Protein AF-A0A3M2YIZ6-F1 (afdb_monomer_lite)

Radius of gyration: 12.37 Å; chains: 1; bounding box: 32×29×31 Å

Foldseek 3Di:
DAAAPVLCVVQNDDPDPVCLQVWAEEFADAPNDLRQWDWDDDVPDIDIDGHDHPHYYNDPVVSLVCRLVNVTDYDDDCVVCVVCVVVRSD

Structure (mmCIF, N/CA/C/O backbone):
data_AF-A0A3M2YIZ6-F1
#
_entry.id   AF-A0A3M2YIZ6-F1
#
loop_
_atom_site.group_PDB
_atom_site.id
_atom_site.type_symbol
_atom_site.label_atom_id
_atom_site.label_alt_id
_atom_site.label_comp_id
_atom_site.label_asym_id
_atom_site.label_entity_id
_atom_site.label_seq_id
_atom_site.pdbx_PDB_ins_code
_atom_site.Cartn_x
_atom_site.Cartn_y
_atom_site.Cartn_z
_atom_site.occupancy
_atom_site.B_iso_or_equiv
_atom_site.auth_seq_id
_atom_site.auth_comp_id
_atom_site.auth_asym_id
_atom_site.auth_atom_id
_atom_site.pdbx_PDB_model_num
ATOM 1 N N . MET A 1 1 ? 0.549 3.886 3.779 1.00 86.69 1 MET A N 1
ATOM 2 C CA . MET A 1 1 ? -0.567 3.151 3.151 1.00 86.69 1 MET A CA 1
ATOM 3 C C . MET A 1 1 ? -1.734 4.107 3.059 1.00 86.69 1 MET A C 1
ATOM 5 O O . MET A 1 1 ? -2.037 4.725 4.073 1.00 86.69 1 MET A O 1
ATOM 9 N N . CYS A 1 2 ? -2.321 4.263 1.880 1.00 90.94 2 CYS A N 1
ATOM 10 C CA . 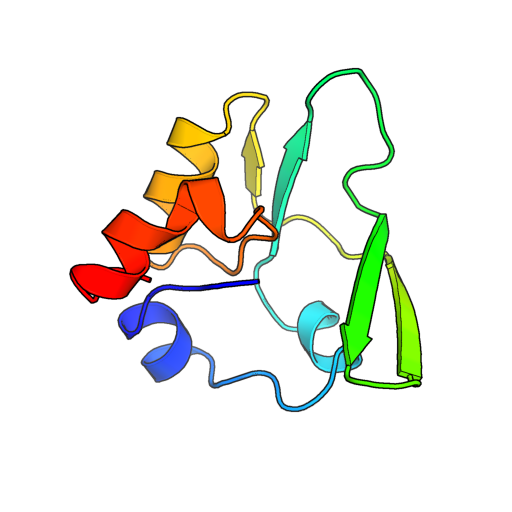CYS A 1 2 ? -3.450 5.161 1.635 1.00 90.94 2 CYS A CA 1
ATOM 11 C C . CYS A 1 2 ? -4.320 4.623 0.492 1.00 90.94 2 CYS A C 1
ATOM 13 O O . CYS A 1 2 ? -3.888 3.753 -0.272 1.00 90.94 2 CYS A O 1
ATOM 15 N N . ALA A 1 3 ? -5.551 5.115 0.417 1.00 93.88 3 ALA A N 1
ATOM 16 C CA . ALA A 1 3 ? -6.538 4.799 -0.606 1.00 93.88 3 ALA A CA 1
ATOM 17 C C . ALA A 1 3 ? -7.528 5.960 -0.676 1.00 93.88 3 ALA A C 1
ATOM 19 O O . ALA A 1 3 ? -7.744 6.621 0.337 1.00 93.88 3 ALA A O 1
ATOM 20 N N . SER A 1 4 ? -8.147 6.197 -1.831 1.00 95.62 4 SER A N 1
ATOM 21 C CA . SER A 1 4 ? -9.111 7.291 -1.925 1.00 95.62 4 SER A CA 1
ATOM 22 C C . SER A 1 4 ? -10.323 7.068 -1.010 1.00 95.62 4 SER A C 1
ATOM 24 O O . SER A 1 4 ? -10.723 5.918 -0.773 1.00 95.62 4 SER A O 1
ATOM 26 N N . PRO A 1 5 ? -10.968 8.152 -0.540 1.00 93.19 5 PRO A N 1
ATOM 27 C CA . PRO A 1 5 ? -12.201 8.054 0.237 1.00 93.19 5 PRO A CA 1
ATOM 28 C C . PRO A 1 5 ? -13.270 7.213 -0.469 1.00 93.19 5 PRO A C 1
ATOM 30 O O . PRO A 1 5 ? -13.851 6.325 0.146 1.00 93.19 5 PRO A O 1
ATOM 33 N N . ALA A 1 6 ? -13.438 7.402 -1.782 1.00 94.38 6 ALA A N 1
ATOM 34 C CA . ALA A 1 6 ? -14.403 6.657 -2.591 1.00 94.38 6 ALA A CA 1
ATOM 35 C C . ALA A 1 6 ? -14.160 5.137 -2.572 1.00 94.38 6 ALA A C 1
ATOM 37 O O . ALA A 1 6 ? -15.111 4.356 -2.558 1.00 94.38 6 ALA A O 1
ATOM 38 N N . TYR A 1 7 ? -12.896 4.698 -2.549 1.00 95.88 7 TYR A N 1
ATOM 39 C CA . TYR A 1 7 ? -12.577 3.276 -2.422 1.00 95.88 7 TYR A CA 1
ATOM 40 C C . TYR A 1 7 ? -12.950 2.740 -1.038 1.00 95.88 7 TYR A C 1
ATOM 42 O O . TYR A 1 7 ? -13.551 1.672 -0.931 1.00 95.88 7 TYR A O 1
ATOM 50 N N . LEU A 1 8 ? -12.625 3.486 0.020 1.00 93.81 8 LEU A N 1
ATOM 51 C CA . LEU A 1 8 ? -12.915 3.092 1.401 1.00 93.81 8 LEU A CA 1
ATOM 52 C C . LEU A 1 8 ? -14.420 3.099 1.708 1.00 93.81 8 LEU A C 1
ATOM 54 O O . LEU A 1 8 ? -14.880 2.267 2.482 1.00 93.81 8 LEU A O 1
ATOM 58 N N . GLU A 1 9 ? -15.199 3.976 1.078 1.00 93.56 9 GLU A N 1
ATOM 59 C CA . GLU A 1 9 ? -16.664 3.975 1.176 1.00 93.56 9 GLU A CA 1
ATOM 60 C C . GLU A 1 9 ? -17.287 2.715 0.560 1.00 93.56 9 GLU A C 1
ATOM 62 O O . GLU A 1 9 ? -18.263 2.186 1.089 1.00 93.56 9 GLU A O 1
ATOM 67 N N . GLN A 1 10 ? -16.719 2.210 -0.539 1.00 94.25 10 GLN A N 1
ATOM 68 C CA . GLN A 1 10 ? -17.235 1.031 -1.244 1.00 94.25 10 GLN A CA 1
ATOM 69 C C . GLN A 1 10 ? -16.739 -0.292 -0.650 1.00 94.25 10 GLN A C 1
ATOM 71 O O . GLN A 1 10 ? -17.485 -1.269 -0.612 1.00 94.25 10 GLN A O 1
ATOM 76 N N . HIS A 1 11 ? -15.480 -0.336 -0.211 1.00 93.75 11 HIS A N 1
ATOM 77 C CA . HIS A 1 11 ? -14.809 -1.565 0.220 1.00 93.75 11 HIS A CA 1
ATOM 78 C C . HIS A 1 11 ? -14.579 -1.652 1.734 1.00 93.75 11 HIS A C 1
ATOM 80 O O . HIS A 1 11 ? -14.173 -2.705 2.220 1.00 93.75 11 HIS A O 1
ATOM 86 N N . GLY A 1 12 ? -14.843 -0.579 2.481 1.00 93.56 12 GLY A N 1
ATOM 87 C CA . GLY A 1 12 ? -14.531 -0.480 3.903 1.00 93.56 12 GLY A CA 1
ATOM 88 C C . GLY A 1 12 ? -13.065 -0.135 4.178 1.00 93.56 12 GLY A C 1
ATOM 89 O O . GLY A 1 12 ? -12.199 -0.183 3.300 1.00 93.56 12 GLY A O 1
ATOM 90 N N . VAL A 1 13 ? -12.789 0.224 5.433 1.00 92.81 13 VAL A N 1
ATOM 91 C CA . VAL A 1 13 ? -11.433 0.508 5.920 1.00 92.81 13 VAL A CA 1
ATOM 92 C C . VAL A 1 13 ? -10.845 -0.757 6.549 1.00 92.81 13 VAL A C 1
ATOM 94 O O . VAL A 1 13 ? -11.429 -1.249 7.519 1.00 92.81 13 VAL A O 1
ATOM 97 N N . PRO A 1 14 ? -9.685 -1.256 6.077 1.00 90.56 14 PRO A N 1
ATOM 98 C CA . PRO A 1 14 ? -9.040 -2.402 6.699 1.00 90.56 14 PRO A CA 1
ATOM 99 C C . PRO A 1 14 ? -8.590 -2.047 8.121 1.00 90.56 14 PRO A C 1
ATOM 101 O O . PRO A 1 14 ? -7.744 -1.175 8.340 1.00 90.56 14 PRO A O 1
ATOM 104 N N . SER A 1 15 ? -9.157 -2.740 9.100 1.00 87.12 15 SER A N 1
ATOM 105 C CA . SER A 1 15 ? -8.847 -2.622 10.525 1.00 87.12 15 SER A CA 1
ATOM 106 C C . SER A 1 15 ? -7.589 -3.404 10.903 1.00 87.12 15 SER A C 1
ATOM 108 O O . SER A 1 15 ? -6.916 -3.070 11.885 1.00 87.12 15 SER A O 1
ATOM 110 N N . MET A 1 16 ? -7.252 -4.434 10.119 1.00 88.56 16 MET A N 1
ATOM 111 C CA . MET A 1 16 ? -6.105 -5.315 10.345 1.00 88.56 16 MET A CA 1
ATOM 112 C C . MET A 1 16 ? -5.303 -5.526 9.054 1.00 88.56 16 MET A C 1
ATOM 114 O O . MET A 1 16 ? -5.892 -5.594 7.978 1.00 88.56 16 MET A O 1
ATOM 118 N N . PRO A 1 17 ? -3.971 -5.709 9.130 1.00 87.44 17 PRO A N 1
ATOM 119 C CA . PRO A 1 17 ? -3.154 -6.031 7.960 1.00 87.44 17 PRO A CA 1
ATOM 120 C C . PRO A 1 17 ? -3.651 -7.230 7.145 1.00 87.44 17 PRO A C 1
ATOM 122 O O . PRO A 1 17 ? -3.529 -7.220 5.929 1.00 87.44 17 PRO A O 1
ATOM 125 N N . ASP A 1 18 ? -4.205 -8.257 7.793 1.00 88.56 18 ASP A N 1
ATOM 126 C CA . ASP A 1 18 ? -4.683 -9.478 7.129 1.00 88.56 18 ASP A CA 1
ATOM 127 C C . ASP A 1 18 ? -5.860 -9.220 6.182 1.00 88.56 18 ASP A C 1
ATOM 129 O O . ASP A 1 18 ? -6.023 -9.930 5.193 1.00 88.56 18 ASP A O 1
ATOM 133 N N . GLU A 1 19 ? -6.647 -8.172 6.436 1.00 90.88 19 GLU A N 1
ATOM 134 C CA . GLU A 1 19 ? -7.779 -7.796 5.584 1.00 90.88 19 GLU A CA 1
ATOM 135 C C . GLU A 1 19 ? -7.317 -7.277 4.219 1.00 90.88 19 GLU A C 1
ATOM 137 O O . GLU A 1 19 ? -8.085 -7.314 3.261 1.00 90.88 19 GLU A O 1
ATOM 142 N N . LEU A 1 20 ? -6.042 -6.886 4.074 1.00 90.31 20 LEU A N 1
ATOM 143 C CA . LEU A 1 20 ? -5.470 -6.497 2.783 1.00 90.31 20 LEU A CA 1
ATOM 144 C C . LEU A 1 20 ? -5.547 -7.615 1.740 1.00 90.31 20 LEU A C 1
ATOM 146 O O . LEU A 1 20 ? -5.622 -7.312 0.556 1.00 90.31 20 LEU A O 1
ATOM 150 N N . ALA A 1 21 ? -5.608 -8.884 2.156 1.00 88.00 21 ALA A N 1
ATOM 151 C CA . ALA A 1 21 ? -5.838 -10.001 1.239 1.00 88.00 21 ALA A CA 1
ATOM 152 C C . ALA A 1 21 ? -7.222 -9.950 0.556 1.00 88.00 21 ALA A C 1
ATOM 154 O O . ALA A 1 21 ? -7.413 -10.568 -0.484 1.00 88.00 21 ALA A O 1
ATOM 155 N N . SER A 1 22 ? -8.184 -9.220 1.130 1.00 90.62 22 SER A N 1
ATOM 156 C CA . SER A 1 22 ? -9.526 -9.002 0.567 1.00 90.62 22 SER A CA 1
ATOM 157 C C . SER A 1 22 ? -9.675 -7.644 -0.130 1.00 90.62 22 SER A C 1
ATOM 159 O O . SER A 1 22 ? -10.755 -7.316 -0.620 1.00 90.62 22 SER A O 1
ATOM 161 N N . HIS A 1 23 ? -8.607 -6.846 -0.190 1.00 94.81 23 HIS A N 1
ATOM 162 C CA . HIS A 1 23 ? -8.597 -5.547 -0.849 1.00 94.81 23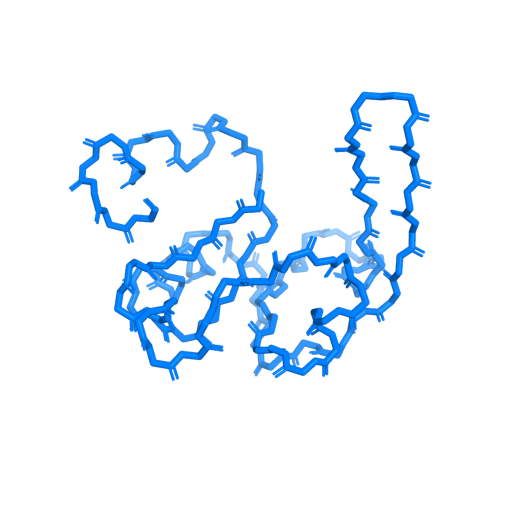 HIS A CA 1
ATOM 163 C C . HIS A 1 23 ? -7.757 -5.575 -2.123 1.00 94.81 23 HIS A C 1
ATOM 165 O O . HIS A 1 23 ? -6.818 -6.348 -2.287 1.00 94.81 23 HIS A O 1
ATOM 171 N N . ARG A 1 24 ? -8.071 -4.657 -3.035 1.00 95.56 24 ARG A N 1
ATOM 172 C CA . ARG A 1 24 ? -7.245 -4.400 -4.209 1.00 95.56 24 ARG A CA 1
ATOM 173 C C . ARG A 1 24 ? -5.978 -3.681 -3.765 1.00 95.56 24 ARG A C 1
ATOM 175 O O . ARG A 1 24 ? -6.045 -2.525 -3.356 1.00 95.56 24 ARG A O 1
ATOM 182 N N . CYS A 1 25 ? -4.833 -4.344 -3.866 1.00 95.50 25 CYS A N 1
ATOM 183 C CA . CYS A 1 25 ? -3.531 -3.734 -3.613 1.00 95.50 25 CYS A CA 1
ATOM 184 C C . CYS A 1 25 ? -2.880 -3.272 -4.922 1.00 95.50 25 CYS A C 1
ATOM 186 O O . CYS A 1 25 ? -2.890 -3.985 -5.928 1.00 95.50 25 CYS A O 1
ATOM 188 N N . ILE A 1 26 ? -2.304 -2.073 -4.894 1.00 94.88 26 ILE A N 1
ATOM 189 C CA . ILE A 1 26 ? -1.538 -1.472 -5.982 1.00 94.88 26 ILE A CA 1
ATOM 190 C C . ILE A 1 26 ? -0.059 -1.552 -5.610 1.00 94.88 26 ILE A C 1
ATOM 192 O O . ILE A 1 26 ? 0.361 -1.012 -4.583 1.00 94.88 26 ILE A O 1
ATOM 196 N N . CYS A 1 27 ? 0.731 -2.199 -6.462 1.00 93.81 27 CYS A N 1
ATOM 197 C CA . CYS A 1 27 ? 2.171 -2.335 -6.282 1.00 93.81 27 CYS A CA 1
ATOM 198 C C . CYS A 1 27 ? 2.954 -1.504 -7.293 1.00 93.81 27 CYS A C 1
ATOM 200 O O . CYS A 1 27 ? 2.520 -1.281 -8.426 1.00 93.81 27 CYS A O 1
ATOM 202 N N . ILE A 1 28 ? 4.148 -1.090 -6.875 1.00 90.44 28 ILE A N 1
ATOM 203 C CA . ILE A 1 28 ? 5.096 -0.360 -7.710 1.00 90.44 28 ILE A CA 1
ATOM 204 C C . ILE A 1 28 ? 6.367 -1.184 -7.800 1.00 90.44 28 ILE A C 1
ATOM 206 O O . ILE A 1 28 ? 6.995 -1.399 -6.774 1.00 90.44 28 ILE A O 1
ATOM 210 N N . ARG A 1 29 ? 6.737 -1.647 -8.994 1.00 88.00 29 ARG A N 1
ATOM 211 C CA . ARG A 1 29 ? 7.980 -2.379 -9.249 1.00 88.00 29 ARG A CA 1
ATOM 212 C C . ARG A 1 29 ? 9.068 -1.443 -9.741 1.00 88.00 29 ARG A C 1
ATOM 214 O O . ARG A 1 29 ? 9.262 -1.275 -10.940 1.00 88.00 29 ARG A O 1
ATOM 221 N N . GLU A 1 30 ? 9.793 -0.886 -8.785 1.00 74.69 30 GLU A N 1
ATOM 222 C CA . GLU A 1 30 ? 11.035 -0.152 -8.998 1.00 74.69 30 GLU A CA 1
ATOM 223 C C . GLU A 1 30 ? 12.187 -1.087 -8.564 1.00 74.69 30 GLU A C 1
ATOM 225 O O . GLU A 1 30 ? 12.211 -1.554 -7.434 1.00 74.69 30 GLU A O 1
ATOM 230 N N . ASN A 1 31 ? 13.118 -1.415 -9.469 1.00 73.88 31 ASN A N 1
ATOM 231 C CA . ASN A 1 31 ? 14.369 -2.151 -9.175 1.00 73.88 31 ASN A CA 1
ATOM 232 C C . ASN A 1 31 ? 14.286 -3.652 -8.809 1.00 73.88 31 ASN A C 1
ATOM 234 O O . ASN A 1 31 ? 15.156 -4.151 -8.101 1.00 73.88 31 ASN A O 1
ATOM 238 N N . ASP A 1 32 ? 13.303 -4.388 -9.338 1.00 72.50 32 ASP A N 1
ATOM 239 C CA . ASP A 1 32 ? 13.202 -5.861 -9.197 1.00 72.50 32 ASP A CA 1
ATOM 240 C C . ASP A 1 32 ? 13.051 -6.367 -7.742 1.00 72.50 32 ASP A C 1
ATOM 242 O O . ASP A 1 32 ? 13.260 -7.543 -7.442 1.00 72.50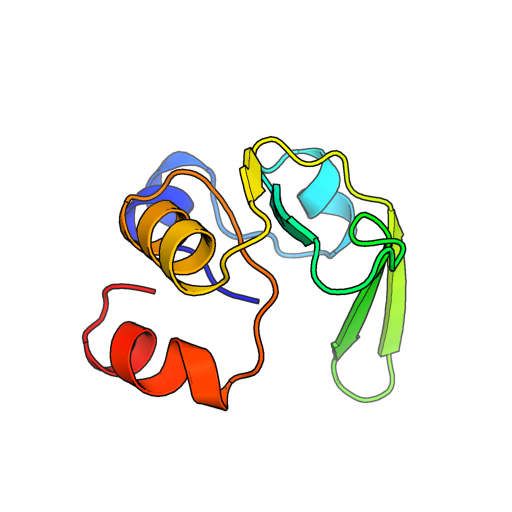 32 ASP A O 1
ATOM 246 N N . GLU A 1 33 ? 12.655 -5.482 -6.821 1.00 79.50 33 GLU A N 1
ATOM 247 C CA . GLU A 1 33 ? 12.317 -5.850 -5.446 1.00 79.50 33 GLU A CA 1
ATOM 248 C C . GLU A 1 33 ? 11.045 -6.715 -5.384 1.00 79.50 33 GLU A C 1
ATOM 250 O O . GLU A 1 33 ? 10.184 -6.684 -6.275 1.00 79.50 33 GLU A O 1
ATOM 255 N N . ASP A 1 34 ? 10.886 -7.476 -4.293 1.00 83.25 34 ASP A N 1
ATOM 256 C CA . ASP A 1 34 ? 9.639 -8.196 -4.028 1.00 83.25 34 ASP A CA 1
ATOM 257 C C . ASP A 1 34 ? 8.547 -7.228 -3.563 1.00 83.25 34 ASP A C 1
ATOM 259 O O . ASP A 1 34 ? 8.257 -7.052 -2.381 1.00 83.25 34 ASP A O 1
ATOM 263 N N . VAL A 1 35 ? 7.903 -6.618 -4.546 1.00 84.69 35 VAL A N 1
ATOM 264 C CA . VAL A 1 35 ? 6.885 -5.579 -4.363 1.00 84.69 35 VAL A CA 1
ATOM 265 C C . VAL A 1 35 ? 5.585 -6.123 -3.781 1.00 84.69 35 VAL A C 1
ATOM 267 O O . VAL A 1 35 ? 4.713 -5.352 -3.382 1.00 84.69 35 VAL A O 1
ATOM 270 N N . THR A 1 36 ? 5.443 -7.450 -3.738 1.00 89.56 36 THR A N 1
ATOM 271 C CA . THR A 1 36 ? 4.303 -8.130 -3.121 1.00 89.56 36 THR A CA 1
ATOM 272 C C . THR A 1 36 ? 4.475 -8.277 -1.615 1.00 89.56 36 THR A C 1
ATOM 274 O O . THR A 1 36 ? 3.496 -8.522 -0.915 1.00 89.56 36 THR A O 1
ATOM 277 N N . LEU A 1 37 ? 5.692 -8.111 -1.090 1.00 91.31 37 LEU A N 1
ATOM 278 C CA . LEU A 1 37 ? 5.980 -8.227 0.332 1.00 91.31 37 LEU A CA 1
ATOM 279 C C . LEU A 1 37 ? 5.853 -6.862 1.018 1.00 91.31 37 LEU A C 1
ATOM 281 O O . LEU A 1 37 ? 6.730 -6.007 0.930 1.00 91.31 37 LEU A O 1
ATOM 285 N N . TRP A 1 38 ? 4.746 -6.643 1.722 1.00 91.81 38 TRP A N 1
ATOM 286 C CA . TRP A 1 38 ? 4.500 -5.396 2.441 1.00 91.81 38 TRP A CA 1
ATOM 287 C C . TRP A 1 38 ? 4.970 -5.502 3.887 1.00 91.81 38 TRP A C 1
ATOM 289 O O . TRP A 1 38 ? 4.545 -6.381 4.641 1.00 91.81 38 TRP A O 1
ATOM 299 N N . HIS A 1 39 ? 5.812 -4.553 4.290 1.00 90.06 39 HIS A N 1
ATOM 300 C CA . HIS A 1 39 ? 6.253 -4.380 5.669 1.00 90.06 39 HIS A CA 1
ATOM 301 C C . HIS A 1 39 ? 5.441 -3.266 6.328 1.00 90.06 39 HIS A C 1
ATOM 303 O O . HIS A 1 39 ? 5.617 -2.087 6.028 1.00 90.06 39 HIS A O 1
ATOM 309 N N . LEU A 1 40 ? 4.547 -3.640 7.238 1.00 89.25 40 LEU A N 1
ATOM 310 C CA . LEU A 1 40 ? 3.700 -2.716 7.980 1.00 89.25 40 LEU A CA 1
ATOM 311 C C . LEU A 1 40 ? 4.155 -2.634 9.434 1.00 89.25 40 LEU A C 1
ATOM 313 O O . LEU A 1 40 ? 4.542 -3.630 10.050 1.00 89.25 40 LEU A O 1
ATOM 317 N N . SER A 1 41 ? 4.081 -1.440 10.006 1.00 87.31 41 SER A N 1
ATOM 318 C CA . SER A 1 41 ? 4.378 -1.214 11.415 1.00 87.31 41 SER A CA 1
ATOM 319 C C . SER A 1 41 ? 3.348 -0.289 12.052 1.00 87.31 41 SER A C 1
ATOM 321 O O . SER A 1 41 ? 2.861 0.659 11.436 1.00 87.31 41 SER A O 1
ATOM 323 N N . LYS A 1 42 ? 2.996 -0.585 13.304 1.00 83.75 42 LYS A N 1
ATOM 324 C CA . LYS A 1 42 ? 2.126 0.245 14.142 1.00 83.75 42 LYS A CA 1
ATOM 325 C C . LYS A 1 42 ? 2.657 0.207 15.573 1.00 83.75 42 LYS A C 1
ATOM 327 O O . LYS A 1 42 ? 2.494 -0.786 16.281 1.00 83.75 42 LYS A O 1
ATOM 332 N N . GLY A 1 43 ? 3.339 1.275 15.986 1.00 85.8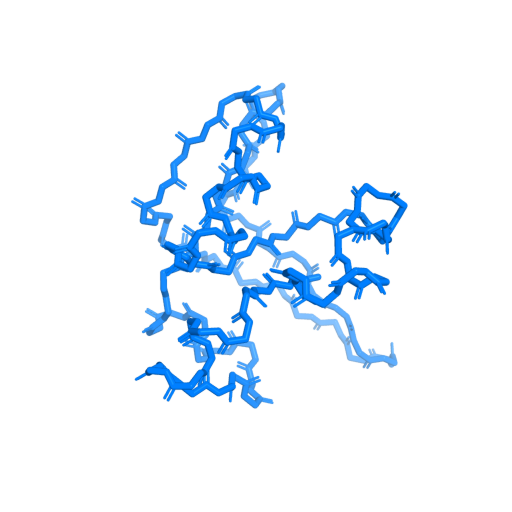1 43 GLY A N 1
ATOM 333 C CA . GLY A 1 43 ? 4.068 1.302 17.257 1.00 85.81 43 GLY A CA 1
ATOM 334 C C . GLY A 1 43 ? 5.158 0.224 17.298 1.00 85.81 43 GLY A C 1
ATOM 335 O O . GLY A 1 43 ? 6.002 0.159 16.408 1.00 85.81 43 GLY A O 1
ATOM 336 N N . HIS A 1 44 ? 5.125 -0.645 18.312 1.00 88.25 44 HIS A N 1
ATOM 337 C CA . HIS A 1 44 ? 6.061 -1.770 18.440 1.00 88.25 44 HIS A CA 1
ATOM 338 C C . HIS A 1 44 ? 5.684 -2.996 17.595 1.00 88.25 44 HIS A C 1
ATOM 340 O O . HIS A 1 44 ? 6.514 -3.887 17.412 1.00 88.25 44 HIS A O 1
ATOM 346 N N . ALA A 1 45 ? 4.458 -3.055 17.068 1.00 87.12 45 ALA A N 1
ATOM 347 C CA . ALA A 1 45 ? 4.029 -4.159 16.225 1.00 87.12 45 ALA A CA 1
ATOM 348 C C . ALA A 1 45 ? 4.604 -3.993 14.815 1.00 87.12 45 ALA A C 1
ATOM 350 O O . ALA A 1 45 ? 4.405 -2.963 14.168 1.00 87.12 45 ALA A O 1
ATOM 351 N N . LYS A 1 46 ? 5.294 -5.027 14.333 1.00 90.12 46 LYS A N 1
ATOM 352 C CA . LYS A 1 46 ? 5.727 -5.164 12.941 1.00 90.12 46 LYS A CA 1
ATOM 353 C C . LYS A 1 46 ? 5.026 -6.371 12.344 1.00 90.12 46 LYS A C 1
ATOM 355 O O . LYS A 1 46 ? 4.946 -7.415 12.987 1.00 90.12 46 LYS A O 1
ATOM 360 N N . LYS A 1 47 ? 4.541 -6.231 11.120 1.00 89.81 47 LYS A N 1
ATOM 361 C CA . LYS A 1 47 ? 3.915 -7.312 10.376 1.00 89.81 47 LYS A CA 1
ATOM 362 C C . LYS A 1 47 ? 4.384 -7.263 8.938 1.00 89.81 47 LYS A C 1
ATOM 364 O O . LYS A 1 47 ? 4.307 -6.227 8.287 1.00 89.81 47 LYS A O 1
ATOM 369 N N . THR A 1 48 ? 4.858 -8.401 8.465 1.00 91.44 48 THR A N 1
ATOM 370 C CA . THR A 1 48 ? 5.168 -8.609 7.059 1.00 91.44 48 THR A CA 1
ATOM 371 C C . THR A 1 48 ? 4.093 -9.515 6.492 1.00 91.44 48 THR A C 1
ATOM 373 O O . THR A 1 48 ? 3.802 -10.556 7.082 1.00 91.44 48 THR A O 1
ATOM 376 N N . LEU A 1 49 ? 3.499 -9.123 5.374 1.00 91.31 49 LEU A N 1
ATOM 377 C CA . LEU A 1 49 ? 2.537 -9.945 4.654 1.00 91.31 49 LEU A CA 1
ATOM 378 C C . LEU A 1 49 ? 2.829 -9.896 3.162 1.00 91.31 49 LEU A C 1
ATOM 380 O O . LEU A 1 49 ? 3.338 -8.898 2.657 1.00 91.31 49 LEU A O 1
ATOM 384 N N . ARG A 1 50 ? 2.498 -10.980 2.468 1.00 92.12 50 ARG A N 1
ATOM 385 C CA . ARG A 1 50 ? 2.515 -11.010 1.012 1.00 92.12 50 ARG A CA 1
ATOM 386 C C . ARG A 1 50 ? 1.107 -10.719 0.507 1.00 92.12 50 ARG A C 1
ATOM 388 O O . ARG A 1 50 ? 0.167 -11.373 0.952 1.00 92.12 50 ARG A O 1
ATOM 395 N N . ILE A 1 51 ? 0.975 -9.737 -0.375 1.00 91.50 51 ILE A N 1
ATOM 396 C CA . ILE A 1 51 ? -0.292 -9.354 -1.002 1.00 91.50 51 ILE A CA 1
ATOM 397 C C . ILE A 1 51 ? -0.341 -9.850 -2.447 1.00 91.50 51 ILE A C 1
ATOM 399 O O . ILE A 1 51 ? 0.696 -10.060 -3.076 1.00 91.50 51 ILE A O 1
ATOM 403 N N . GLU A 1 52 ? -1.547 -10.018 -2.980 1.00 91.56 52 GLU A N 1
ATOM 404 C CA . GLU A 1 52 ? -1.762 -10.269 -4.403 1.00 91.56 52 GLU A CA 1
ATOM 405 C C . GLU A 1 52 ? -2.100 -8.935 -5.092 1.00 91.56 52 GLU A C 1
ATOM 407 O O . GLU A 1 52 ? -3.137 -8.335 -4.796 1.00 91.56 52 GLU A O 1
ATOM 412 N N . PRO A 1 53 ? -1.211 -8.391 -5.946 1.00 92.00 53 PRO A N 1
ATOM 413 C CA . PRO A 1 53 ? -1.438 -7.083 -6.542 1.00 92.00 53 PRO A CA 1
ATOM 414 C C . PRO A 1 53 ? -2.544 -7.155 -7.595 1.00 92.00 53 PRO A C 1
ATOM 416 O O . PRO A 1 53 ? -2.420 -7.853 -8.597 1.00 92.00 53 PRO A O 1
ATOM 419 N N . ALA A 1 54 ? -3.595 -6.358 -7.409 1.00 94.88 54 ALA A N 1
ATOM 420 C CA . ALA A 1 54 ? -4.633 -6.165 -8.419 1.00 94.88 54 ALA A CA 1
ATOM 421 C C . ALA A 1 54 ? -4.143 -5.272 -9.572 1.00 94.88 54 ALA A C 1
ATOM 423 O O . ALA A 1 54 ? -4.628 -5.373 -10.697 1.00 94.88 54 ALA A O 1
ATOM 424 N N . LEU A 1 55 ? -3.199 -4.372 -9.280 1.00 94.44 55 LEU A N 1
ATOM 425 C CA . LEU A 1 55 ? -2.553 -3.490 -10.245 1.00 94.44 55 LEU A CA 1
ATOM 426 C C . LEU A 1 55 ? -1.059 -3.399 -9.937 1.00 94.44 55 LEU A C 1
ATOM 428 O O . LEU A 1 55 ? -0.649 -3.338 -8.776 1.00 94.44 55 LEU A O 1
ATOM 432 N N . LEU A 1 56 ? -0.248 -3.356 -10.991 1.00 93.19 56 LEU A N 1
ATOM 433 C CA . LEU A 1 56 ? 1.202 -3.259 -10.905 1.00 93.19 56 LEU A CA 1
ATOM 434 C C . LEU A 1 56 ? 1.699 -2.240 -11.929 1.00 93.19 56 LEU A C 1
ATOM 436 O O . LEU A 1 56 ? 1.351 -2.321 -13.104 1.00 93.19 56 LEU A O 1
ATOM 440 N N . SER A 1 57 ? 2.518 -1.295 -11.481 1.00 92.38 57 SER A N 1
ATOM 441 C CA . SER A 1 57 ? 3.180 -0.305 -12.336 1.00 92.38 57 SER A CA 1
ATOM 442 C C . SER A 1 57 ? 4.665 -0.247 -12.003 1.00 92.38 57 SER A C 1
ATOM 444 O O . SER A 1 57 ? 5.047 -0.541 -10.880 1.00 92.38 57 SER A O 1
ATOM 446 N N . ASN A 1 58 ? 5.514 0.145 -12.944 1.00 90.94 58 ASN A N 1
ATOM 447 C CA . ASN A 1 58 ? 6.902 0.537 -12.664 1.00 90.94 58 ASN A CA 1
ATOM 448 C C . ASN A 1 58 ? 7.057 2.057 -12.471 1.00 90.94 58 ASN A C 1
ATOM 450 O O . ASN A 1 58 ? 8.170 2.553 -12.352 1.00 90.94 58 ASN A O 1
ATOM 454 N N . ASP A 1 59 ? 5.943 2.786 -12.467 1.00 90.31 59 ASP A N 1
ATOM 455 C CA . ASP A 1 59 ? 5.870 4.232 -12.302 1.00 90.31 59 ASP A CA 1
ATOM 456 C C . ASP A 1 59 ? 4.993 4.562 -11.085 1.00 90.31 59 ASP A C 1
ATOM 458 O O . ASP A 1 59 ? 3.788 4.261 -11.063 1.00 90.31 59 ASP A O 1
ATOM 462 N N . GLY A 1 60 ? 5.598 5.189 -10.072 1.00 88.69 60 GLY A N 1
ATOM 463 C CA . GLY A 1 60 ? 4.910 5.592 -8.846 1.00 88.69 60 GLY A CA 1
ATOM 464 C C . GLY A 1 60 ? 3.793 6.621 -9.054 1.00 88.69 60 GLY A C 1
ATOM 465 O O . GLY A 1 60 ? 2.788 6.574 -8.346 1.00 88.69 60 GLY A O 1
ATOM 466 N N . SER A 1 61 ? 3.897 7.497 -10.059 1.00 90.25 61 SER A N 1
ATOM 467 C CA . SER A 1 61 ? 2.856 8.484 -10.383 1.00 90.25 61 SER A CA 1
ATOM 468 C C . SER A 1 61 ? 1.601 7.826 -10.961 1.00 90.25 61 SER A C 1
ATOM 470 O O . SER A 1 61 ? 0.479 8.269 -10.705 1.00 90.25 61 SER A O 1
ATOM 472 N N . VAL A 1 62 ? 1.770 6.748 -11.732 1.00 93.12 62 VAL A N 1
ATOM 473 C CA . VAL A 1 62 ? 0.658 5.941 -12.251 1.00 93.12 62 VAL A CA 1
ATOM 474 C C . VAL A 1 62 ? -0.044 5.223 -11.102 1.00 93.12 62 VAL A C 1
ATOM 476 O O . VAL A 1 62 ? -1.264 5.315 -10.978 1.00 93.12 62 VAL A O 1
ATOM 479 N N . ALA A 1 63 ? 0.720 4.579 -10.217 1.00 93.69 63 ALA A N 1
ATOM 480 C CA . ALA A 1 63 ? 0.165 3.891 -9.056 1.00 93.69 63 ALA A CA 1
ATOM 481 C C . ALA A 1 63 ? -0.578 4.843 -8.103 1.00 93.69 63 ALA A C 1
ATOM 483 O O . ALA A 1 63 ? -1.656 4.499 -7.615 1.00 93.69 63 ALA A O 1
ATOM 484 N N . ARG A 1 64 ? -0.050 6.055 -7.884 1.00 91.56 64 ARG A N 1
ATOM 485 C CA . ARG A 1 64 ? -0.726 7.086 -7.085 1.00 91.56 64 ARG A CA 1
ATOM 486 C C . ARG A 1 64 ? -2.056 7.500 -7.710 1.00 91.56 64 ARG A C 1
ATOM 488 O O . ARG A 1 64 ? -3.070 7.483 -7.023 1.00 91.56 64 ARG A O 1
ATOM 495 N N . ARG A 1 65 ? -2.077 7.783 -9.019 1.00 93.06 65 ARG A N 1
ATOM 496 C CA . ARG A 1 65 ? -3.314 8.130 -9.743 1.00 93.06 65 ARG A CA 1
ATOM 497 C C . ARG A 1 65 ? -4.361 7.024 -9.679 1.00 93.06 65 ARG A C 1
ATOM 499 O O . ARG A 1 65 ? -5.541 7.319 -9.549 1.00 93.06 65 ARG A O 1
ATOM 506 N N . TRP A 1 66 ? -3.957 5.758 -9.741 1.00 95.44 66 TRP A N 1
ATOM 507 C CA . TRP A 1 66 ? -4.889 4.644 -9.556 1.00 95.44 66 TRP A CA 1
ATOM 508 C C . TRP A 1 66 ? -5.504 4.624 -8.157 1.00 95.44 66 TRP A C 1
ATOM 510 O O . TRP A 1 66 ? -6.702 4.381 -8.028 1.00 95.44 66 TRP A O 1
ATOM 520 N N . ALA A 1 67 ? -4.716 4.910 -7.120 1.00 94.62 67 ALA A N 1
ATOM 521 C CA . ALA A 1 67 ? -5.230 5.018 -5.760 1.00 94.62 67 ALA A CA 1
ATOM 522 C C . ALA A 1 67 ? -6.186 6.217 -5.609 1.00 94.62 67 ALA A C 1
ATOM 524 O O . ALA A 1 67 ? -7.270 6.043 -5.060 1.00 94.62 67 ALA A O 1
ATOM 525 N N . GLU A 1 68 ? -5.841 7.387 -6.165 1.00 93.69 68 GLU A N 1
ATOM 526 C CA . GLU A 1 68 ? -6.696 8.593 -6.195 1.00 93.69 68 GLU A CA 1
ATOM 527 C C . GLU A 1 68 ? -8.030 8.320 -6.922 1.00 93.69 68 GLU A C 1
ATOM 529 O O . GLU A 1 68 ? -9.093 8.756 -6.489 1.00 93.69 68 GLU A O 1
ATOM 534 N N . GLN A 1 69 ? -7.999 7.519 -7.992 1.00 94.62 69 GLN A N 1
ATOM 535 C CA . GLN A 1 69 ? -9.183 7.081 -8.746 1.00 94.62 69 GLN A CA 1
ATOM 536 C C . GLN A 1 69 ? -9.982 5.961 -8.057 1.00 94.62 69 GLN A C 1
ATOM 538 O O . GLN A 1 69 ? -10.990 5.507 -8.596 1.00 94.62 69 GLN A O 1
ATOM 543 N N . GLY A 1 70 ? -9.546 5.494 -6.885 1.00 94.50 70 GLY A N 1
ATOM 544 C CA . GLY A 1 70 ? -10.230 4.454 -6.122 1.00 94.50 70 GLY A CA 1
ATOM 545 C C . GLY A 1 70 ? -10.096 3.048 -6.693 1.00 94.50 70 GLY A C 1
ATOM 546 O O . GLY A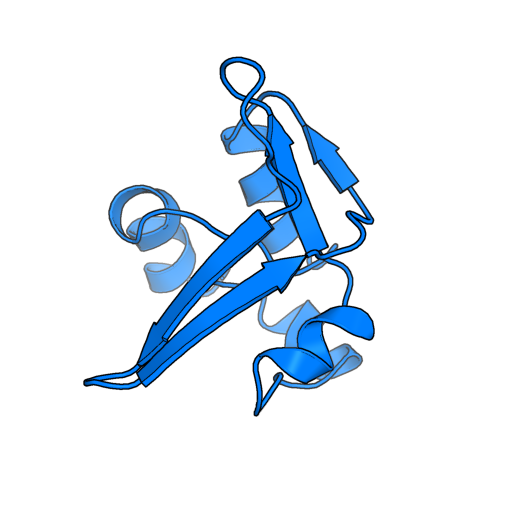 1 70 ? -10.982 2.217 -6.521 1.00 94.50 70 GLY A O 1
ATOM 547 N N . LEU A 1 71 ? -8.985 2.751 -7.367 1.00 95.12 71 LEU A N 1
ATOM 548 C CA . LEU A 1 71 ? -8.720 1.417 -7.914 1.00 95.12 71 LEU A CA 1
ATOM 549 C C . LEU A 1 71 ? -8.044 0.468 -6.913 1.00 95.12 71 LEU A C 1
ATOM 551 O O . LEU A 1 71 ? -7.845 -0.711 -7.228 1.00 95.12 71 LEU A O 1
ATOM 555 N N . GLY A 1 72 ? -7.693 0.959 -5.723 1.00 94.81 72 GLY A N 1
ATOM 556 C CA . GLY A 1 72 ? -7.120 0.149 -4.658 1.00 94.81 72 GLY A CA 1
ATOM 557 C C . GLY A 1 72 ? -6.320 0.934 -3.624 1.00 94.81 72 GLY A C 1
ATOM 558 O O . GLY A 1 72 ? -6.264 2.163 -3.626 1.00 94.81 72 GLY A O 1
ATOM 559 N N . ILE A 1 73 ? -5.679 0.170 -2.749 1.00 95.50 73 ILE A N 1
ATOM 560 C CA . ILE A 1 73 ? -4.791 0.623 -1.684 1.00 95.50 73 ILE A CA 1
ATOM 561 C C . ILE A 1 73 ? -3.358 0.617 -2.202 1.00 95.50 73 ILE A C 1
ATOM 563 O O . ILE A 1 73 ? -2.908 -0.380 -2.765 1.00 95.50 73 ILE A O 1
ATOM 567 N N . VAL A 1 74 ? -2.612 1.688 -1.946 1.00 93.62 74 VAL A N 1
ATOM 568 C CA . VAL A 1 74 ? -1.193 1.784 -2.302 1.00 93.62 74 VAL A CA 1
ATOM 569 C C . VAL A 1 74 ? -0.316 1.949 -1.060 1.00 93.62 74 VAL A C 1
ATOM 571 O O . VAL A 1 74 ? -0.662 2.635 -0.087 1.00 93.62 74 VAL A O 1
ATOM 574 N N . LEU A 1 75 ? 0.859 1.318 -1.083 1.00 90.44 75 LEU A N 1
ATOM 575 C CA . LEU A 1 75 ? 1.903 1.519 -0.085 1.00 90.44 75 LEU A CA 1
ATOM 576 C C . LEU A 1 75 ? 2.952 2.503 -0.627 1.00 90.44 75 LEU A C 1
ATOM 578 O O . LEU A 1 75 ? 3.794 2.144 -1.443 1.00 90.44 75 LEU A O 1
ATOM 582 N N . ARG A 1 76 ? 2.896 3.757 -0.162 1.00 87.06 76 ARG A N 1
ATOM 583 C CA . ARG A 1 76 ? 3.877 4.813 -0.464 1.00 87.06 76 ARG A CA 1
ATOM 584 C C . ARG A 1 76 ? 4.430 5.463 0.796 1.00 87.06 76 ARG A C 1
ATOM 586 O O . ARG A 1 76 ? 3.811 5.409 1.864 1.00 87.06 76 ARG A O 1
ATOM 593 N N . SER A 1 77 ? 5.588 6.102 0.629 1.00 83.00 77 SER A N 1
ATOM 594 C CA . SER A 1 77 ? 6.160 7.025 1.607 1.00 83.00 77 SER A CA 1
ATOM 595 C C . SER A 1 77 ? 5.222 8.207 1.820 1.00 83.00 77 SER A C 1
ATOM 597 O O . SER A 1 77 ? 4.667 8.734 0.858 1.00 83.00 77 SER A O 1
ATOM 599 N N . GLN A 1 78 ? 5.082 8.653 3.068 1.00 82.44 78 GLN A N 1
ATOM 600 C CA . GLN A 1 78 ? 4.238 9.796 3.420 1.00 82.44 78 GLN A CA 1
ATOM 601 C C . GLN A 1 78 ? 4.583 11.046 2.602 1.00 82.44 78 GLN A C 1
ATOM 603 O O . GLN A 1 78 ? 3.682 11.768 2.199 1.00 82.44 78 GLN A O 1
ATOM 608 N N . TRP A 1 79 ? 5.866 11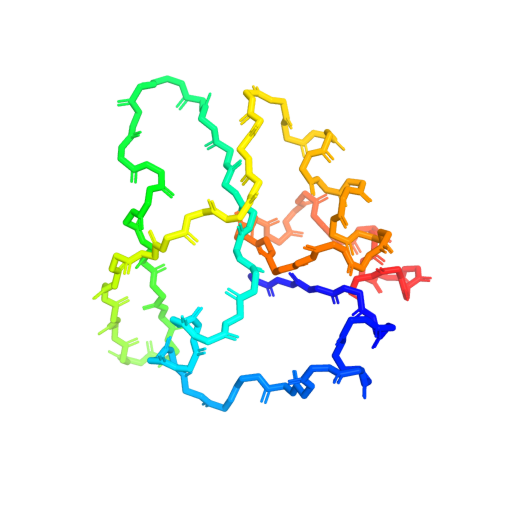.258 2.299 1.00 84.06 79 TRP A N 1
ATOM 609 C CA . TRP A 1 79 ? 6.343 12.382 1.491 1.00 84.06 79 TRP A CA 1
ATOM 610 C C . TRP A 1 79 ? 5.726 12.432 0.089 1.00 84.06 79 TRP A C 1
ATOM 612 O O . TRP A 1 79 ? 5.450 13.510 -0.417 1.00 84.06 79 TRP A O 1
ATOM 622 N N . ASP A 1 80 ? 5.481 11.275 -0.523 1.00 82.94 80 ASP A N 1
ATOM 623 C CA . ASP A 1 80 ? 4.994 11.172 -1.903 1.00 82.94 80 ASP A CA 1
ATOM 624 C C . ASP A 1 80 ? 3.480 11.398 -2.030 1.00 82.94 80 ASP A C 1
ATOM 626 O O . ASP A 1 80 ? 2.987 11.883 -3.050 1.00 82.94 80 ASP A O 1
ATOM 630 N N . VAL A 1 81 ? 2.744 11.047 -0.973 1.00 85.44 81 VAL A N 1
ATOM 631 C CA . VAL A 1 81 ? 1.277 11.126 -0.925 1.00 85.44 81 VAL A CA 1
ATOM 632 C C . VAL A 1 81 ? 0.769 12.287 -0.074 1.00 85.44 81 VAL A C 1
ATOM 634 O O . VAL A 1 81 ? -0.436 12.492 -0.006 1.00 85.44 81 VAL A O 1
ATOM 637 N N . SER A 1 82 ? 1.659 13.065 0.552 1.00 85.69 82 SER A N 1
ATOM 638 C CA . SER A 1 82 ? 1.295 14.163 1.458 1.00 85.69 82 SER A CA 1
ATOM 639 C C . SER A 1 82 ? 0.350 15.172 0.802 1.00 85.69 82 SER A C 1
ATOM 641 O O . SER A 1 82 ? -0.667 15.518 1.395 1.00 85.69 82 SER A O 1
ATOM 643 N N . ASP A 1 83 ? 0.638 15.599 -0.431 1.00 86.00 83 ASP A N 1
ATOM 644 C CA . ASP A 1 83 ? -0.200 16.565 -1.156 1.00 86.00 83 ASP A CA 1
ATOM 645 C C . ASP A 1 83 ? -1.569 15.980 -1.533 1.00 86.00 83 ASP A C 1
ATOM 647 O O . ASP A 1 83 ? -2.598 16.654 -1.452 1.00 86.00 83 ASP A O 1
ATOM 651 N N . ALA A 1 84 ? -1.600 14.702 -1.919 1.00 83.50 84 ALA A N 1
ATOM 652 C CA . ALA A 1 84 ? -2.831 13.998 -2.269 1.00 83.50 84 ALA A CA 1
ATOM 653 C C . ALA A 1 84 ? -3.735 13.791 -1.039 1.00 83.50 84 ALA A C 1
ATOM 655 O O . ALA A 1 84 ? -4.944 13.987 -1.130 1.00 83.50 84 ALA A O 1
ATOM 656 N N . ILE A 1 85 ? -3.144 13.493 0.122 1.00 86.38 85 ILE A N 1
ATOM 657 C CA . ILE A 1 85 ? -3.856 13.405 1.404 1.00 86.38 85 ILE A CA 1
ATOM 658 C C . ILE A 1 85 ? -4.354 14.789 1.837 1.00 86.38 85 ILE A C 1
ATOM 660 O O . ILE A 1 85 ? -5.512 14.949 2.213 1.00 86.38 85 ILE A O 1
ATOM 664 N N . ALA A 1 86 ? -3.509 15.821 1.745 1.00 86.44 86 ALA A N 1
ATOM 665 C CA . ALA A 1 86 ? -3.880 17.188 2.119 1.00 86.44 86 ALA A CA 1
ATOM 666 C C . ALA A 1 86 ? -5.024 17.751 1.258 1.00 86.44 86 ALA A C 1
ATOM 668 O O . ALA A 1 86 ? -5.817 18.560 1.736 1.00 86.44 86 ALA A O 1
ATOM 669 N N . SER A 1 87 ? -5.125 17.308 0.003 1.00 86.06 87 SER A N 1
ATOM 670 C CA . SER A 1 87 ? -6.203 17.671 -0.923 1.00 86.06 87 SER A CA 1
ATOM 671 C C . SER A 1 87 ? -7.445 16.772 -0.833 1.00 86.06 87 SER A C 1
ATOM 673 O O . SER A 1 87 ? -8.420 17.040 -1.531 1.00 86.06 87 SER A O 1
ATOM 675 N N . GLY A 1 88 ? -7.442 15.742 0.023 1.00 85.06 88 GLY A N 1
ATOM 676 C CA . GLY A 1 88 ? -8.570 14.822 0.217 1.00 85.06 88 GLY A CA 1
ATOM 677 C C . GLY A 1 88 ? -8.762 13.797 -0.905 1.00 85.06 88 GLY A C 1
ATOM 678 O O . GLY A 1 88 ? -9.817 13.174 -0.991 1.00 85.06 88 GLY A O 1
ATOM 679 N N . ASN A 1 89 ? -7.762 13.622 -1.770 1.00 84.31 89 ASN A N 1
ATOM 680 C CA . ASN A 1 89 ? -7.793 12.635 -2.851 1.00 84.31 89 ASN A CA 1
ATOM 681 C C . ASN A 1 89 ? -7.325 11.238 -2.394 1.00 84.31 89 ASN A C 1
ATOM 683 O O . ASN A 1 89 ? -7.603 10.251 -3.079 1.00 84.31 89 ASN A O 1
ATOM 687 N N . LEU A 1 90 ? -6.626 11.152 -1.254 1.00 82.94 90 LEU A N 1
ATOM 688 C CA . LEU A 1 90 ? -6.086 9.935 -0.623 1.00 82.94 90 LEU A CA 1
ATOM 689 C C . LEU A 1 90 ? -6.190 9.966 0.905 1.00 82.94 90 LEU A C 1
ATOM 691 O O . LEU A 1 90 ? -6.446 11.059 1.456 1.00 82.94 90 LEU A O 1
#

Sequence (90 aa):
MCASPAYLEQHGVPSMPDELASHRCICIRENDEDVTLWHLSKGHAKKTLRIEPALLSNDGSVARRWAEQGLGIVLRSQWDVSDAIASGNL

Organism: Pseudomonas syringae pv. maculicola (NCBI:txid59511)

pLDDT: mean 89.67, std 4.91, range [72.5, 95.88]

InterPro domains:
  IPR005119 LysR, substrate-binding [PF03466] (1-90)
  IPR058163 LysR-type transcriptional regulator, proteobacterial-type [PTHR30537] (1-90)

Secondary structure (DSSP, 8-state):
-B--HHHHHHH---SSGGGGGGS-EEEE-STT--TTEEEEEETTEEEEEE--EEEEES-HHHHHHHHHTTS-EE---HHHHHHHHHTT--